Protein AF-A0A815Y198-F1 (afdb_monomer)

pLDDT: mean 75.72, std 19.86, range [36.44, 96.94]

Solvent-accessible surface area (backbone atoms only — not comparable to full-atom values): 7135 Å² total; per-residue (Å²): 138,86,84,83,81,83,82,82,79,82,78,84,79,81,82,79,80,74,85,66,88,60,44,57,47,78,44,95,84,83,40,75,48,70,40,62,87,67,26,32,84,64,34,58,54,42,68,68,40,66,51,84,89,62,80,64,67,43,26,35,27,33,18,90,44,30,51,20,58,55,98,91,42,66,78,32,48,59,42,76,42,69,67,69,74,88,72,91,78,96,80,85,74,86,82,76,86,70,91,78,75,78,85,82,130

Secondary structure (DSSP, 8-state):
--------------------S--EEEETTTEEEE-TTT--SBS-SEEEEEPSSS--SEEEEE-SSS-EEETTEEEESEEEEE---SSS-----------------

Mean predicted aligned error: 14.1 Å

Nearest PDB structures (foldseek):
  1q25-assembly1_A  TM=5.882E-01  e=3.770E-01  Bos taurus

Organism: NCBI:txid1234261

Radius of gyration: 21.13 Å; Cα contacts (8 Å, |Δi|>4): 125; chains: 1; bounding box: 31×24×82 Å

Foldseek 3Di:
DDDDDDDDDDDDDDDDPDPPLAQWDADPPPGIDHCPVQFDEQAFSAWQPADPPDGDQKGKTAGSRFAYDDDPDDRDRMDIDGPPPDDDDDDDDDDDDDPPDPDDD

Structure (mmCIF, N/CA/C/O backbone):
data_AF-A0A815Y198-F1
#
_entry.id   AF-A0A815Y198-F1
#
loop_
_atom_site.group_PDB
_atom_site.id
_atom_site.type_symbol
_atom_site.label_atom_id
_atom_site.label_alt_id
_atom_site.label_comp_id
_atom_site.label_asym_id
_atom_site.label_entity_id
_atom_site.label_seq_id
_atom_site.pdbx_PDB_ins_code
_atom_site.Cartn_x
_atom_site.Cartn_y
_atom_site.Cartn_z
_atom_site.occupancy
_atom_site.B_iso_or_equiv
_atom_site.auth_seq_id
_atom_site.auth_comp_id
_atom_site.auth_asym_id
_atom_site.auth_atom_id
_atom_site.pdbx_PDB_model_num
ATOM 1 N N . MET A 1 1 ? 19.669 -9.676 61.406 1.00 40.31 1 MET A N 1
ATOM 2 C CA . MET A 1 1 ? 19.014 -8.890 60.336 1.00 40.31 1 MET A CA 1
ATOM 3 C C . MET A 1 1 ? 19.176 -9.652 59.029 1.00 40.31 1 MET A C 1
ATOM 5 O O . MET A 1 1 ? 20.307 -9.897 58.637 1.00 40.31 1 MET A O 1
ATOM 9 N N . ARG A 1 2 ? 18.082 -10.125 58.417 1.00 50.72 2 ARG A N 1
ATOM 10 C CA . ARG A 1 2 ? 18.099 -10.812 57.112 1.00 50.72 2 ARG A CA 1
ATOM 11 C C . ARG A 1 2 ? 17.710 -9.795 56.036 1.00 50.72 2 ARG A C 1
ATOM 13 O O . ARG A 1 2 ? 16.616 -9.251 56.107 1.00 50.72 2 ARG A O 1
ATOM 20 N N . PHE A 1 3 ? 18.610 -9.532 55.092 1.00 49.91 3 PHE A N 1
ATOM 21 C CA . PHE A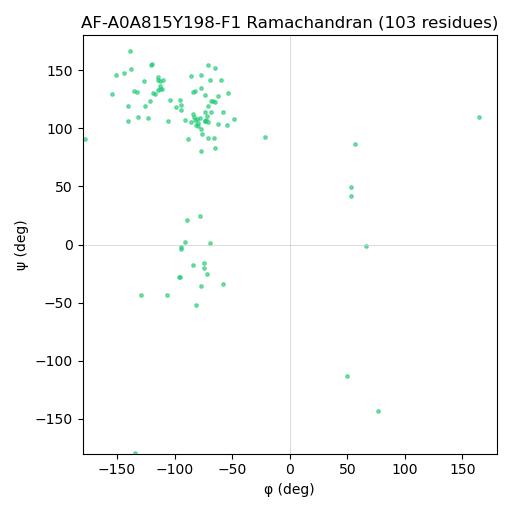 1 3 ? 18.361 -8.706 53.909 1.00 49.91 3 PHE A CA 1
ATOM 22 C C . PHE A 1 3 ? 17.873 -9.613 52.776 1.00 49.91 3 PHE A C 1
ATOM 24 O O . PHE A 1 3 ? 18.645 -10.400 52.232 1.00 49.91 3 PHE A O 1
ATOM 31 N N . THR A 1 4 ? 16.585 -9.547 52.450 1.00 52.94 4 THR A N 1
ATOM 32 C CA . THR A 1 4 ? 16.001 -10.227 51.288 1.00 52.94 4 THR A CA 1
ATOM 33 C C . THR A 1 4 ? 16.204 -9.355 50.050 1.00 52.94 4 THR A C 1
ATOM 35 O O . THR A 1 4 ? 15.642 -8.268 49.943 1.00 52.94 4 THR A O 1
ATOM 38 N N . LEU A 1 5 ? 17.043 -9.829 49.130 1.00 57.12 5 LEU A N 1
ATOM 39 C CA . LEU A 1 5 ? 17.309 -9.215 47.830 1.00 57.12 5 LEU A CA 1
ATOM 40 C C . LEU A 1 5 ? 16.103 -9.451 46.904 1.00 57.12 5 LEU A C 1
ATOM 42 O O . LEU A 1 5 ? 15.814 -10.592 46.548 1.00 57.12 5 LEU A O 1
ATOM 46 N N . PHE A 1 6 ? 15.393 -8.388 46.520 1.00 57.91 6 PHE A N 1
ATOM 47 C CA . PHE A 1 6 ? 14.359 -8.452 45.484 1.00 57.91 6 PHE A CA 1
ATOM 48 C C . PHE A 1 6 ? 15.029 -8.390 44.106 1.00 57.91 6 PHE A C 1
ATOM 50 O O . PHE A 1 6 ? 15.461 -7.330 43.659 1.00 57.91 6 PHE A O 1
ATOM 57 N N . LEU A 1 7 ? 15.139 -9.541 43.442 1.00 56.53 7 LEU A N 1
ATOM 58 C CA . LEU A 1 7 ? 15.521 -9.624 42.033 1.00 56.53 7 LEU A CA 1
ATOM 59 C C . LEU A 1 7 ? 14.339 -9.151 41.179 1.00 56.53 7 LEU A C 1
ATOM 61 O O . LEU A 1 7 ? 13.333 -9.847 41.058 1.00 56.53 7 LEU A O 1
ATOM 65 N N . ILE A 1 8 ? 14.453 -7.953 40.608 1.00 68.25 8 ILE A N 1
ATOM 66 C CA . ILE A 1 8 ? 13.470 -7.406 39.671 1.00 68.25 8 ILE A CA 1
ATOM 67 C C . ILE A 1 8 ? 13.742 -8.041 38.303 1.00 68.25 8 ILE A C 1
ATOM 69 O O . ILE A 1 8 ? 14.718 -7.701 37.635 1.00 68.25 8 ILE A O 1
ATOM 73 N N . ALA A 1 9 ? 12.906 -8.994 37.897 1.00 67.06 9 ALA A N 1
ATOM 74 C CA . ALA A 1 9 ? 12.944 -9.558 36.554 1.00 67.06 9 ALA A CA 1
ATOM 75 C C . ALA A 1 9 ? 12.269 -8.578 35.581 1.00 67.06 9 ALA A C 1
ATOM 77 O O . ALA A 1 9 ? 11.053 -8.400 35.614 1.00 67.06 9 ALA A O 1
ATOM 78 N N . PHE A 1 10 ? 13.057 -7.926 34.726 1.00 69.38 10 PHE A N 1
ATOM 79 C CA . PHE A 1 10 ? 12.541 -7.129 33.613 1.00 69.38 10 PHE A CA 1
ATOM 80 C C . PHE A 1 10 ? 11.955 -8.077 32.557 1.00 69.38 10 PHE A C 1
ATOM 82 O O 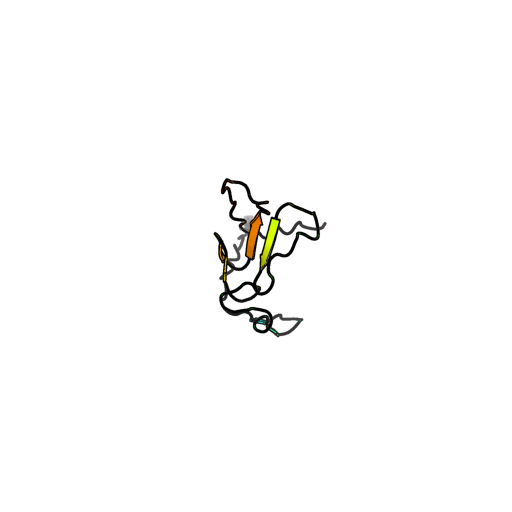. PHE A 1 10 ? 12.689 -8.759 31.844 1.00 69.38 10 PHE A O 1
ATOM 89 N N . THR A 1 11 ? 10.628 -8.153 32.467 1.00 64.88 11 THR A N 1
ATOM 90 C CA . THR A 1 11 ? 9.947 -8.901 31.405 1.00 64.88 11 THR A CA 1
ATOM 91 C C . THR A 1 11 ? 9.849 -8.028 30.155 1.00 64.88 11 THR A C 1
ATOM 93 O O . THR A 1 11 ? 9.092 -7.060 30.139 1.00 64.88 11 THR A O 1
ATOM 96 N N . LEU A 1 12 ? 10.601 -8.365 29.104 1.00 64.94 12 LEU A N 1
ATOM 97 C CA . LEU A 1 12 ? 10.406 -7.795 27.768 1.00 64.94 12 LEU A CA 1
ATOM 98 C C . LEU A 1 12 ? 9.113 -8.371 27.178 1.00 64.94 12 LEU A C 1
ATOM 100 O O . LEU A 1 12 ? 9.043 -9.559 26.864 1.00 64.94 12 LEU A O 1
ATOM 104 N N . THR A 1 13 ? 8.079 -7.546 27.040 1.00 64.06 13 THR A N 1
ATOM 105 C CA . THR A 1 13 ? 6.856 -7.923 26.325 1.00 64.06 13 THR A CA 1
ATOM 106 C C . THR A 1 13 ? 7.095 -7.768 24.827 1.00 64.06 13 THR A C 1
ATOM 108 O O . THR A 1 13 ? 7.185 -6.649 24.325 1.00 64.06 13 THR A O 1
ATOM 111 N N . VAL A 1 14 ? 7.215 -8.883 24.105 1.00 67.62 14 VAL A N 1
ATOM 112 C CA . VAL A 1 14 ? 7.185 -8.882 22.636 1.00 67.62 14 VAL A CA 1
ATOM 113 C C . VAL A 1 14 ? 5.768 -8.509 22.209 1.00 67.62 14 VAL A C 1
ATOM 115 O O . VAL A 1 14 ? 4.824 -9.245 22.486 1.00 67.62 14 VAL A O 1
ATOM 118 N N . GLN A 1 15 ? 5.606 -7.347 21.577 1.00 64.75 15 GLN A N 1
ATOM 119 C CA . GLN A 1 15 ? 4.318 -6.938 21.029 1.00 64.75 15 GLN A CA 1
ATOM 120 C C . GLN A 1 15 ? 4.107 -7.645 19.691 1.00 64.75 15 GLN A C 1
ATOM 122 O O . GLN A 1 15 ? 4.693 -7.283 18.672 1.00 64.75 15 GLN A O 1
ATOM 127 N N . GLU A 1 16 ? 3.292 -8.693 19.714 1.00 59.94 16 GLU A N 1
ATOM 128 C CA . GLU A 1 16 ? 2.849 -9.380 18.511 1.00 59.94 16 GLU A CA 1
ATOM 129 C C . GLU A 1 16 ? 1.822 -8.491 17.798 1.00 59.94 16 GLU A C 1
ATOM 131 O O . GLU A 1 16 ? 0.704 -8.287 18.270 1.00 59.94 16 GLU A O 1
ATOM 136 N N . CYS A 1 17 ? 2.230 -7.882 16.683 1.00 58.38 17 CYS A N 1
ATOM 137 C CA . CYS A 1 17 ? 1.315 -7.137 15.829 1.00 58.38 17 CYS A CA 1
ATOM 138 C C . CYS A 1 17 ? 0.491 -8.131 15.015 1.00 58.38 17 CYS A C 1
ATOM 140 O O . CYS A 1 17 ? 0.917 -8.591 13.954 1.00 58.38 17 CYS A O 1
ATOM 142 N N . GLU A 1 18 ? -0.701 -8.452 15.506 1.00 61.47 18 GLU A N 1
ATOM 143 C CA . GLU A 1 18 ? -1.685 -9.162 14.706 1.00 61.47 18 GLU A CA 1
ATOM 144 C C . GLU A 1 18 ? -2.092 -8.254 13.537 1.00 61.47 18 GLU A C 1
ATOM 146 O O . GLU A 1 18 ? -2.507 -7.106 13.731 1.00 61.47 18 GLU A O 1
ATOM 151 N N . SER A 1 19 ? -1.922 -8.739 12.304 1.00 59.66 19 SER A N 1
ATOM 152 C CA . SER A 1 19 ? -2.385 -8.025 11.115 1.00 59.66 19 SER A CA 1
ATOM 153 C C . SER A 1 19 ? -3.909 -7.986 11.159 1.00 59.66 19 SER A C 1
ATOM 155 O O . SER A 1 19 ? -4.603 -8.911 10.733 1.00 59.66 19 SER A O 1
ATOM 157 N N . THR A 1 20 ? -4.443 -6.919 11.744 1.00 63.50 20 THR A N 1
ATOM 158 C CA . THR A 1 20 ? -5.876 -6.681 11.749 1.00 63.50 20 THR A CA 1
ATOM 159 C C . THR A 1 20 ? -6.299 -6.408 10.311 1.00 63.50 20 THR A C 1
ATOM 161 O O . THR A 1 20 ? -5.786 -5.519 9.638 1.00 63.50 20 THR A O 1
ATOM 164 N N . LYS A 1 21 ? -7.256 -7.197 9.814 1.00 68.06 21 LYS A N 1
ATOM 165 C CA . LYS A 1 21 ? -7.867 -6.996 8.487 1.00 68.06 21 LYS A CA 1
ATOM 166 C C . LYS A 1 21 ? -8.745 -5.741 8.423 1.00 68.06 21 LYS A C 1
ATOM 168 O O . LYS A 1 21 ? -9.401 -5.506 7.409 1.00 68.06 21 LYS A O 1
ATOM 173 N N . ASP A 1 22 ? -8.826 -4.991 9.519 1.00 82.06 22 ASP A N 1
ATOM 174 C CA . ASP A 1 22 ? -9.624 -3.783 9.614 1.00 82.06 22 ASP A CA 1
ATOM 175 C C . ASP A 1 22 ? -8.736 -2.579 9.306 1.00 82.06 22 ASP A C 1
ATOM 177 O O . ASP A 1 22 ? -7.801 -2.260 10.034 1.00 82.06 22 ASP A O 1
ATOM 181 N N . CYS A 1 23 ? -9.049 -1.876 8.223 1.00 89.56 23 CYS A N 1
ATOM 182 C CA . CYS A 1 23 ? -8.333 -0.674 7.790 1.00 89.56 23 CYS A CA 1
ATOM 183 C C . CYS A 1 23 ? -8.717 0.563 8.604 1.00 89.56 23 CYS A C 1
ATOM 185 O O . CYS A 1 23 ? -8.677 1.695 8.112 1.00 89.56 23 CYS A O 1
ATOM 187 N N . LYS A 1 24 ? -9.181 0.334 9.827 1.00 91.81 24 LYS A N 1
ATOM 188 C CA . LYS A 1 24 ? -9.736 1.332 10.716 1.00 91.81 24 LYS A CA 1
ATOM 189 C C . LYS A 1 24 ? -8.973 1.245 12.014 1.00 91.81 24 LYS A C 1
ATOM 191 O O . LYS A 1 24 ? -8.991 0.230 12.699 1.00 91.81 24 LYS A O 1
ATOM 196 N N . TYR A 1 25 ? -8.335 2.344 12.358 1.00 87.81 25 TYR A N 1
ATOM 197 C CA . TYR A 1 25 ? -7.574 2.475 13.580 1.00 87.81 25 TYR A CA 1
ATOM 198 C C . TYR A 1 25 ? -8.270 3.484 14.488 1.00 87.81 25 TYR A C 1
ATOM 200 O O . TYR A 1 25 ? -8.707 4.543 14.037 1.00 87.81 25 TYR A O 1
ATOM 208 N N . LYS A 1 26 ? -8.421 3.145 15.770 1.00 89.62 26 LYS A N 1
ATOM 209 C CA . LYS A 1 26 ? -8.960 4.062 16.774 1.00 89.62 26 LYS A CA 1
ATOM 210 C C . LYS A 1 26 ? -7.815 4.543 17.647 1.00 89.62 26 LYS A C 1
ATOM 212 O O . LYS A 1 26 ? -7.330 3.803 18.496 1.00 89.62 26 LYS A O 1
ATOM 217 N N . ASP A 1 27 ? -7.434 5.789 17.438 1.00 88.06 27 ASP A N 1
ATOM 218 C CA . ASP A 1 27 ? -6.475 6.493 18.260 1.00 88.06 27 ASP A CA 1
ATOM 219 C C . ASP A 1 27 ? -7.159 7.149 19.470 1.00 88.06 27 ASP A C 1
ATOM 221 O O . ASP A 1 27 ? -8.300 7.616 19.387 1.00 88.06 27 ASP A O 1
ATOM 225 N N . GLY A 1 28 ? -6.461 7.188 20.606 1.00 88.31 28 GLY A N 1
ATOM 226 C CA . GLY A 1 28 ? -6.970 7.811 21.830 1.00 88.31 28 GLY A CA 1
ATOM 227 C C . GLY A 1 28 ? -7.023 9.342 21.773 1.00 88.31 28 GLY A C 1
ATOM 228 O O . GLY A 1 28 ? -7.842 9.941 22.464 1.00 88.31 28 GLY A O 1
ATOM 229 N N . LEU A 1 29 ? -6.181 9.966 20.946 1.00 90.56 29 LEU A N 1
ATOM 230 C CA . LEU A 1 29 ? -6.037 11.417 20.816 1.00 90.56 29 LEU A CA 1
ATOM 231 C C . LEU A 1 29 ? -6.655 11.934 19.513 1.00 90.56 29 LEU A C 1
ATOM 233 O O . LEU A 1 29 ? -7.361 12.939 19.515 1.00 90.56 29 LEU A O 1
ATOM 237 N N . PHE A 1 30 ? -6.412 11.237 18.403 1.00 84.44 30 PHE A N 1
ATOM 238 C CA . PHE A 1 30 ? -6.809 11.653 17.054 1.00 84.44 30 PHE A CA 1
ATOM 239 C C . PHE A 1 30 ? -8.155 11.068 16.598 1.00 84.44 30 PHE A C 1
ATOM 241 O O . PHE A 1 30 ? -8.637 11.381 15.510 1.00 84.44 30 PHE A O 1
ATOM 248 N N . GLY A 1 31 ? -8.797 10.235 17.423 1.00 89.81 31 GLY A N 1
ATOM 249 C CA . GLY A 1 31 ? -10.083 9.620 17.102 1.00 89.81 31 GLY A CA 1
ATOM 250 C C . GLY A 1 31 ? -9.958 8.462 16.107 1.00 89.81 31 GLY A C 1
ATOM 251 O O . GLY A 1 31 ? -9.037 7.656 16.183 1.00 89.81 31 GLY A O 1
ATOM 252 N N . ARG A 1 32 ? -10.928 8.308 15.199 1.00 91.50 32 ARG A N 1
ATOM 253 C CA . ARG A 1 32 ? -10.964 7.175 14.256 1.00 91.50 32 ARG A CA 1
ATOM 254 C C . ARG A 1 32 ? -10.315 7.550 12.925 1.00 91.50 32 ARG A C 1
ATOM 256 O O . ARG A 1 32 ? -10.823 8.414 12.219 1.00 91.50 32 ARG A O 1
ATOM 263 N N . ILE A 1 33 ? -9.266 6.828 12.555 1.00 89.88 33 ILE A N 1
ATOM 264 C CA . ILE A 1 33 ? -8.640 6.860 11.234 1.00 89.88 33 ILE A CA 1
ATOM 265 C C . ILE A 1 33 ? -9.243 5.719 10.412 1.00 89.88 33 ILE A C 1
ATOM 267 O O . ILE A 1 33 ? -9.221 4.569 10.843 1.00 89.88 33 ILE A O 1
ATOM 271 N N . ASP A 1 34 ? -9.807 6.025 9.245 1.00 91.62 34 ASP A N 1
ATOM 272 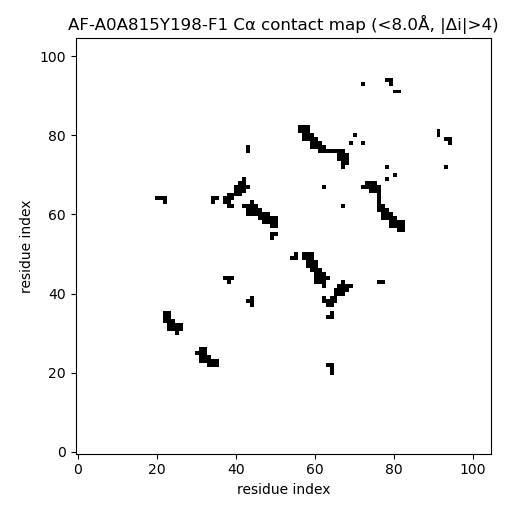C CA . ASP A 1 34 ? -10.401 5.039 8.337 1.00 91.62 34 ASP A CA 1
ATOM 273 C C . ASP A 1 34 ? -9.726 5.136 6.962 1.00 91.62 34 ASP A C 1
ATOM 275 O O . ASP A 1 34 ? -9.917 6.110 6.236 1.00 91.62 34 ASP A O 1
ATOM 279 N N . LEU A 1 35 ? -8.920 4.129 6.613 1.00 91.81 35 LEU A N 1
ATOM 280 C CA . LEU A 1 35 ? -8.179 4.058 5.347 1.00 91.81 35 LEU A CA 1
ATOM 281 C C . LEU A 1 35 ? -8.959 3.334 4.239 1.00 91.81 35 LEU A C 1
ATOM 283 O O . LEU A 1 35 ? -8.454 3.186 3.124 1.00 91.81 35 LEU A O 1
ATOM 287 N N . THR A 1 36 ? -10.194 2.896 4.513 1.00 93.25 36 THR A N 1
ATOM 288 C CA . THR A 1 36 ? -11.027 2.130 3.567 1.00 93.25 36 THR A CA 1
ATOM 289 C C . THR A 1 36 ? -11.266 2.893 2.261 1.00 93.25 36 THR A C 1
ATOM 291 O O . THR A 1 36 ? -11.337 2.282 1.201 1.00 93.25 36 THR A O 1
ATOM 294 N N . SER A 1 37 ? -11.378 4.223 2.317 1.00 94.06 37 SER A N 1
ATOM 295 C CA . SER A 1 37 ? -11.612 5.073 1.140 1.00 94.06 37 SER A CA 1
ATOM 296 C C . SER A 1 37 ? -10.380 5.255 0.250 1.00 94.06 37 SER A C 1
ATOM 298 O O . SER A 1 37 ? -10.526 5.626 -0.912 1.00 94.06 37 SER A O 1
ATOM 300 N N . VAL A 1 38 ? -9.179 5.011 0.784 1.00 95.19 38 VAL A N 1
ATOM 301 C CA . VAL A 1 38 ? -7.905 5.197 0.071 1.00 95.19 38 VAL A CA 1
ATOM 302 C C . VAL A 1 38 ? -7.409 3.878 -0.529 1.00 95.19 38 VAL A C 1
ATOM 304 O O . VAL A 1 38 ? -6.708 3.878 -1.537 1.00 95.19 38 VAL A O 1
ATOM 307 N N . GLY A 1 39 ? -7.770 2.740 0.066 1.00 94.44 39 GLY A N 1
ATOM 308 C CA . GLY A 1 39 ? -7.430 1.423 -0.466 1.00 94.44 39 GLY A CA 1
ATOM 309 C C . GLY A 1 39 ? -8.301 0.991 -1.643 1.00 94.44 39 GLY A C 1
ATOM 310 O O . GLY A 1 39 ? -9.507 1.223 -1.664 1.00 94.44 39 GLY A O 1
ATOM 311 N N . LEU A 1 40 ? -7.709 0.261 -2.590 1.00 95.31 40 LEU A N 1
ATOM 312 C CA . LEU A 1 40 ? -8.437 -0.392 -3.685 1.00 95.31 40 LEU A CA 1
ATOM 313 C C . LEU A 1 40 ? -8.440 -1.911 -3.513 1.00 95.31 40 LEU A C 1
ATOM 315 O O . LEU A 1 40 ? -7.445 -2.496 -3.110 1.00 95.31 40 LEU A O 1
ATOM 319 N N . LYS A 1 41 ? -9.539 -2.598 -3.821 1.00 93.00 41 LYS A N 1
ATOM 320 C CA . LYS A 1 41 ? -9.561 -4.067 -3.729 1.00 93.00 41 LYS A CA 1
ATOM 321 C C . LYS A 1 41 ? -8.831 -4.689 -4.922 1.00 93.00 41 LYS A C 1
ATOM 323 O O . LYS A 1 41 ? -9.081 -4.298 -6.057 1.00 93.00 41 LYS A O 1
ATOM 328 N N . ASN A 1 42 ? -7.985 -5.689 -4.664 1.00 90.00 42 ASN A N 1
ATOM 329 C CA . ASN A 1 42 ? -7.271 -6.515 -5.656 1.00 90.00 42 ASN A CA 1
ATOM 330 C C . ASN A 1 42 ? -6.217 -5.804 -6.532 1.00 90.00 42 ASN A C 1
ATOM 332 O O . ASN A 1 42 ? -5.569 -6.462 -7.342 1.00 90.00 42 ASN A O 1
ATOM 336 N N . THR A 1 43 ? -6.016 -4.495 -6.387 1.00 95.31 43 THR A N 1
ATOM 337 C CA . THR A 1 43 ? -5.046 -3.699 -7.159 1.00 95.31 43 THR A CA 1
ATOM 338 C C . THR A 1 43 ? -4.326 -2.727 -6.227 1.00 95.31 43 THR A C 1
ATOM 340 O O . THR A 1 43 ? -4.930 -2.309 -5.239 1.00 95.31 43 THR A O 1
ATOM 343 N N . PRO A 1 44 ? -3.068 -2.334 -6.495 1.00 96.25 44 PRO A N 1
ATOM 344 C CA . PRO A 1 44 ? -2.448 -1.246 -5.748 1.00 96.25 44 PRO A CA 1
ATOM 345 C C . PRO A 1 44 ? -3.250 0.054 -5.905 1.00 96.25 44 PRO A C 1
ATOM 347 O O . PRO A 1 44 ? -3.748 0.348 -6.993 1.00 96.25 44 PRO A O 1
ATOM 350 N N . ALA A 1 45 ? -3.361 0.822 -4.818 1.00 96.94 45 ALA A N 1
ATOM 351 C CA . ALA A 1 45 ? -3.973 2.154 -4.828 1.00 96.94 45 ALA A CA 1
ATOM 352 C C . ALA A 1 45 ? -3.018 3.198 -5.424 1.00 96.94 45 ALA A C 1
ATOM 354 O O . ALA A 1 45 ? -3.432 4.091 -6.158 1.00 96.94 45 ALA A O 1
ATOM 355 N N . PHE A 1 46 ? -1.723 3.029 -5.157 1.00 96.12 46 PHE A N 1
ATOM 356 C CA . PHE A 1 46 ? -0.646 3.841 -5.703 1.00 96.12 46 PHE A CA 1
ATOM 357 C C . PHE A 1 46 ? 0.301 2.924 -6.459 1.00 96.12 46 PHE A C 1
ATOM 359 O O . PHE A 1 46 ? 0.782 1.946 -5.894 1.00 96.12 46 PHE A O 1
ATOM 366 N N . ARG A 1 47 ? 0.549 3.198 -7.737 1.00 94.81 47 ARG A N 1
ATOM 367 C CA . ARG A 1 47 ? 1.241 2.263 -8.627 1.00 94.81 47 ARG A CA 1
ATOM 368 C C . ARG A 1 47 ? 2.430 2.928 -9.300 1.00 94.81 47 ARG A C 1
ATOM 370 O O . ARG A 1 47 ? 2.309 4.061 -9.754 1.00 94.81 47 ARG A O 1
ATOM 377 N N . ASN A 1 48 ? 3.529 2.188 -9.429 1.00 92.12 48 ASN A N 1
ATOM 378 C CA . ASN A 1 48 ? 4.736 2.614 -10.142 1.00 92.12 48 ASN A CA 1
ATOM 379 C C . ASN A 1 48 ? 5.290 3.975 -9.682 1.00 92.12 48 ASN A C 1
ATOM 381 O O . ASN A 1 48 ? 5.695 4.805 -10.495 1.00 92.12 48 ASN A O 1
ATOM 385 N N . LEU A 1 49 ? 5.299 4.209 -8.372 1.00 92.81 49 LEU A N 1
ATOM 386 C CA . LEU A 1 49 ? 5.899 5.394 -7.779 1.00 92.81 49 LEU A CA 1
ATOM 387 C C . LEU A 1 49 ? 7.430 5.275 -7.820 1.00 92.81 49 LEU A C 1
ATOM 389 O O . LEU A 1 49 ? 7.953 4.250 -7.380 1.00 92.81 49 LEU A O 1
ATOM 393 N N . PRO A 1 50 ? 8.167 6.274 -8.330 1.00 92.69 50 PRO A N 1
ATOM 394 C CA . PRO A 1 50 ? 9.617 6.314 -8.174 1.00 92.69 50 PRO A CA 1
ATOM 395 C C . PRO A 1 50 ? 9.990 6.633 -6.718 1.00 92.69 50 PRO A C 1
ATOM 397 O O . PRO A 1 50 ? 9.223 7.282 -6.002 1.00 92.69 50 PRO A O 1
ATOM 400 N N . SER A 1 51 ? 11.181 6.218 -6.283 1.00 88.94 51 SER A N 1
ATOM 401 C CA . SER A 1 51 ? 11.719 6.654 -4.988 1.00 88.94 51 SER A CA 1
ATOM 402 C C . SER A 1 51 ? 11.928 8.173 -4.975 1.00 88.94 51 SER A C 1
ATOM 404 O O . SER A 1 51 ? 12.568 8.729 -5.868 1.00 88.94 51 SER A O 1
ATOM 406 N N . THR A 1 52 ? 11.389 8.847 -3.957 1.00 86.00 52 THR A N 1
ATOM 407 C CA . THR A 1 52 ? 11.487 10.308 -3.799 1.00 86.00 52 THR A CA 1
ATOM 408 C C . THR A 1 52 ? 12.638 10.743 -2.894 1.00 86.00 52 THR A C 1
ATOM 410 O O . THR A 1 52 ? 13.149 11.845 -3.067 1.00 86.00 52 THR A O 1
ATOM 413 N N . GLY A 1 53 ? 13.056 9.905 -1.938 1.00 84.81 53 GLY A N 1
ATOM 414 C CA . GLY A 1 53 ? 14.125 10.238 -0.988 1.00 84.81 53 GLY A CA 1
ATOM 415 C C . GLY A 1 53 ? 15.520 10.024 -1.573 1.00 84.81 53 GLY A C 1
ATOM 416 O O . GLY A 1 53 ? 16.352 10.926 -1.568 1.00 84.81 53 GLY A O 1
ATOM 417 N N . GLN A 1 54 ? 15.759 8.834 -2.121 1.00 86.69 54 GLN A N 1
ATOM 418 C CA . GLN A 1 54 ? 16.993 8.497 -2.821 1.00 86.69 54 GLN A CA 1
ATOM 419 C C . GLN A 1 54 ? 16.623 7.839 -4.149 1.00 86.69 54 GLN A C 1
ATOM 421 O O . GLN A 1 54 ? 16.107 6.718 -4.123 1.00 86.69 54 GLN A O 1
ATOM 426 N N . PRO A 1 55 ? 16.845 8.511 -5.293 1.00 87.12 55 PRO A N 1
ATOM 427 C CA . PRO A 1 55 ? 16.536 7.940 -6.594 1.00 87.12 55 PRO A CA 1
ATOM 428 C C . PRO A 1 55 ? 17.209 6.578 -6.759 1.00 87.12 55 PRO A C 1
ATOM 430 O O . PRO A 1 55 ? 18.409 6.431 -6.519 1.00 87.12 55 PRO A O 1
ATOM 433 N N . ASP A 1 56 ? 16.430 5.588 -7.171 1.00 88.44 56 ASP A N 1
ATOM 434 C CA . ASP A 1 56 ? 16.900 4.235 -7.418 1.00 88.44 56 ASP A CA 1
ATOM 435 C C . ASP A 1 56 ? 16.339 3.700 -8.741 1.00 88.44 56 ASP A C 1
ATOM 437 O O . ASP A 1 56 ? 15.652 4.390 -9.496 1.00 88.44 56 ASP A O 1
ATOM 441 N N . ILE A 1 57 ? 16.701 2.459 -9.054 1.00 89.69 57 ILE A N 1
ATOM 442 C CA . ILE A 1 57 ? 16.273 1.771 -10.274 1.00 89.69 57 ILE A CA 1
ATOM 443 C C . ILE A 1 57 ? 14.957 1.011 -10.082 1.00 89.69 57 ILE A C 1
ATOM 445 O O . ILE A 1 57 ? 14.710 0.049 -10.811 1.00 89.69 57 ILE A O 1
ATOM 449 N N . TYR A 1 58 ? 14.153 1.359 -9.079 1.00 90.00 58 TYR A N 1
ATOM 450 C CA . TYR A 1 58 ? 12.936 0.641 -8.737 1.00 90.00 58 TYR A CA 1
ATOM 451 C C . TYR A 1 58 ? 11.699 1.537 -8.829 1.00 90.00 58 TYR A C 1
ATOM 453 O O . TYR A 1 58 ? 11.736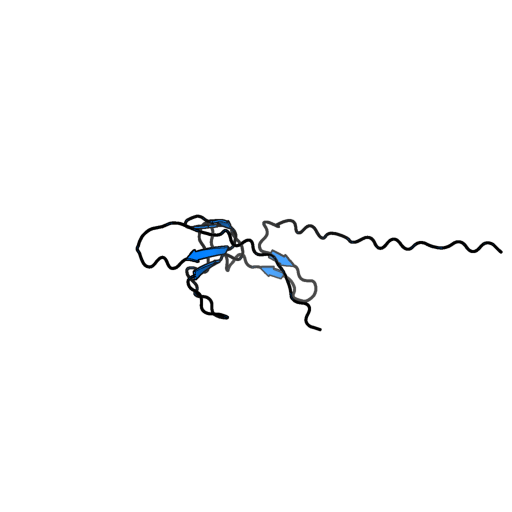 2.756 -8.687 1.00 90.00 58 TYR A O 1
ATOM 461 N N . PHE A 1 59 ? 10.572 0.880 -9.064 1.00 92.69 59 PHE A N 1
ATOM 462 C CA . PHE A 1 59 ? 9.237 1.426 -8.944 1.00 92.69 59 PHE A CA 1
ATOM 463 C C . PHE A 1 59 ? 8.504 0.719 -7.814 1.00 92.69 59 PHE A C 1
ATOM 465 O O . PHE A 1 59 ? 8.652 -0.489 -7.616 1.00 92.69 59 PHE A O 1
ATOM 472 N N . TYR A 1 60 ? 7.678 1.472 -7.105 1.00 93.69 60 TYR A N 1
ATOM 473 C CA . TYR A 1 60 ? 6.972 1.015 -5.925 1.00 93.69 60 TYR A CA 1
ATOM 474 C C . TYR A 1 60 ? 5.468 1.103 -6.149 1.00 93.69 60 TYR A C 1
ATOM 476 O O . TYR A 1 60 ? 4.934 2.132 -6.560 1.00 93.69 60 TYR A O 1
ATOM 484 N N . SER A 1 61 ? 4.775 0.017 -5.852 1.00 95.81 61 SER A N 1
ATOM 485 C CA . SER A 1 61 ? 3.320 -0.022 -5.776 1.00 95.81 61 SER A CA 1
ATOM 486 C C . SER A 1 61 ? 2.913 -0.269 -4.330 1.00 95.81 61 SER A C 1
ATOM 488 O O . SER A 1 61 ? 3.555 -1.056 -3.639 1.00 95.81 61 SER A O 1
ATOM 490 N N . TYR A 1 62 ? 1.857 0.383 -3.858 1.00 95.69 62 TYR A N 1
ATOM 491 C CA . TYR A 1 62 ? 1.409 0.327 -2.471 1.00 95.69 62 TYR A CA 1
ATOM 492 C C . TYR A 1 62 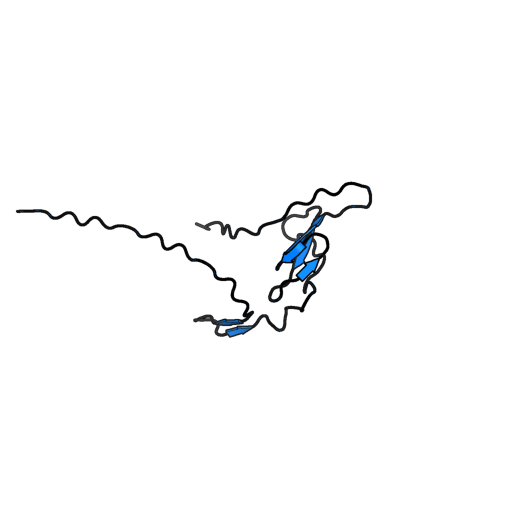? -0.117 0.370 -2.366 1.00 95.69 62 TYR A C 1
ATOM 494 O O . TYR A 1 62 ? -0.810 1.010 -3.165 1.00 95.69 62 TYR A O 1
ATOM 502 N N . ASN A 1 63 ? -0.642 -0.312 -1.353 1.00 95.69 63 ASN A N 1
ATOM 503 C CA . ASN A 1 63 ? -2.038 -0.271 -0.963 1.00 95.69 63 ASN A CA 1
ATOM 504 C C . ASN A 1 63 ? -2.155 -0.269 0.570 1.00 95.69 63 ASN A C 1
ATOM 506 O O . ASN A 1 63 ? -1.724 -1.229 1.210 1.00 95.69 63 ASN A O 1
ATOM 510 N N . PRO A 1 64 ? -2.746 0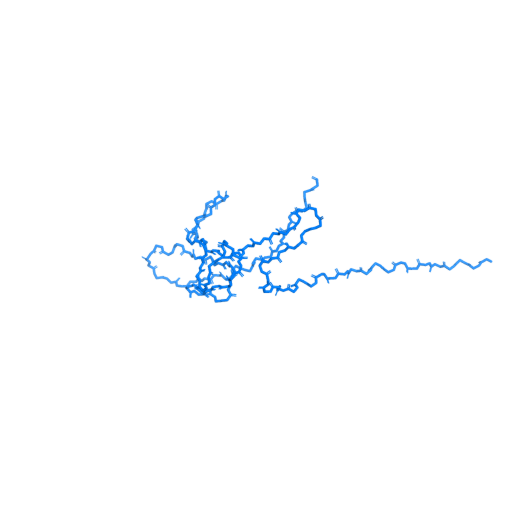.778 1.168 1.00 92.81 64 PRO A N 1
ATOM 511 C CA . PRO A 1 64 ? -2.774 0.936 2.620 1.00 92.81 64 PRO A CA 1
ATOM 512 C C . PRO A 1 64 ? -3.745 0.012 3.353 1.00 92.81 64 PRO A C 1
ATOM 514 O O . PRO A 1 64 ? -3.662 -0.092 4.572 1.00 92.81 64 PRO A O 1
ATOM 517 N N . CYS A 1 65 ? -4.691 -0.608 2.649 1.00 92.44 65 CYS A N 1
ATOM 518 C CA . CYS A 1 65 ? -5.816 -1.281 3.295 1.00 92.44 65 CYS A CA 1
ATOM 519 C C . CYS A 1 65 ? -6.028 -2.711 2.799 1.00 92.44 65 CYS A C 1
ATOM 521 O O . CYS A 1 65 ? -6.247 -3.620 3.596 1.00 92.44 65 CYS A O 1
ATOM 523 N N . TYR A 1 66 ? -5.950 -2.933 1.489 1.00 92.88 66 TYR A N 1
ATOM 524 C CA . TYR A 1 66 ? -6.212 -4.251 0.924 1.00 92.88 66 TYR A CA 1
ATOM 525 C C . TYR A 1 66 ? -4.937 -4.848 0.339 1.00 92.88 66 TYR A C 1
ATOM 527 O O . TYR A 1 66 ? -4.214 -4.144 -0.370 1.00 92.88 66 TYR A O 1
ATOM 535 N N . PRO A 1 67 ? -4.666 -6.141 0.579 1.00 93.44 67 PRO A N 1
ATOM 536 C CA . PRO A 1 67 ? -3.571 -6.804 -0.101 1.00 93.44 67 PRO A CA 1
ATOM 537 C C . PRO A 1 67 ? -3.854 -6.882 -1.603 1.00 93.44 67 PRO A C 1
ATOM 539 O O . PRO A 1 67 ? -5.007 -6.921 -2.053 1.00 93.44 67 PRO A O 1
ATOM 542 N N . PHE A 1 68 ? -2.786 -6.911 -2.392 1.00 94.69 68 PHE A N 1
ATOM 543 C CA . PHE A 1 68 ? -2.869 -7.055 -3.839 1.00 94.69 68 PHE A CA 1
ATOM 544 C C . PHE A 1 68 ? -1.796 -8.001 -4.376 1.00 94.69 68 PHE A C 1
ATOM 546 O O . PHE A 1 68 ? -0.824 -8.344 -3.699 1.00 94.69 68 PHE A O 1
ATOM 553 N N . ASN A 1 69 ? -1.991 -8.398 -5.632 1.00 94.50 69 ASN A N 1
ATOM 554 C CA . ASN A 1 69 ? -1.041 -9.181 -6.406 1.00 94.50 69 ASN A CA 1
ATOM 555 C C . ASN A 1 69 ? -0.536 -8.328 -7.573 1.00 94.50 69 ASN A C 1
ATOM 557 O O . ASN A 1 69 ? -1.331 -7.708 -8.278 1.00 94.50 69 ASN A O 1
ATOM 561 N N . GLU A 1 70 ? 0.773 -8.305 -7.798 1.00 92.25 70 GLU A N 1
ATOM 562 C CA . GLU A 1 70 ? 1.382 -7.611 -8.933 1.00 92.25 70 GLU A CA 1
ATOM 563 C C . GLU A 1 70 ? 2.722 -8.255 -9.290 1.00 92.25 70 GLU A C 1
ATOM 565 O O . GLU A 1 70 ? 3.575 -8.423 -8.425 1.00 92.25 70 GLU A O 1
ATOM 570 N N . ALA A 1 71 ? 2.928 -8.584 -10.569 1.00 88.56 71 ALA A N 1
ATOM 571 C CA . ALA A 1 71 ? 4.139 -9.255 -11.043 1.00 88.56 71 ALA A CA 1
ATOM 572 C C . ALA A 1 71 ? 4.479 -10.504 -10.196 1.00 88.56 71 ALA A C 1
ATOM 574 O O . ALA A 1 71 ? 3.741 -11.485 -10.243 1.00 88.56 71 ALA A O 1
ATOM 575 N N . SER A 1 72 ? 5.585 -10.484 -9.442 1.00 90.19 72 SER A N 1
ATOM 576 C CA . SER A 1 72 ? 5.995 -11.562 -8.524 1.00 90.19 72 SER A CA 1
ATOM 577 C C . SER A 1 72 ? 5.544 -11.363 -7.073 1.00 90.19 72 SER A C 1
ATOM 579 O O . SER A 1 72 ? 5.816 -12.213 -6.228 1.00 90.19 72 SER A O 1
ATOM 581 N N . CYS A 1 73 ? 4.914 -10.236 -6.758 1.00 92.25 73 CYS A N 1
ATOM 582 C CA . CYS A 1 73 ? 4.369 -9.949 -5.443 1.00 92.25 73 CYS A CA 1
ATOM 583 C C . CYS A 1 73 ? 2.975 -10.567 -5.311 1.00 92.25 73 CYS A C 1
ATOM 585 O O . CYS A 1 73 ? 2.121 -10.388 -6.184 1.00 92.25 73 CYS A O 1
ATOM 587 N N . SER A 1 74 ? 2.736 -11.288 -4.218 1.00 94.94 74 SER A N 1
ATOM 588 C CA . SER A 1 74 ? 1.445 -11.918 -3.939 1.00 94.94 74 SER A CA 1
ATOM 589 C C . SER A 1 74 ? 1.042 -11.692 -2.493 1.00 94.94 74 SER A C 1
ATOM 591 O O . SER A 1 74 ? 1.858 -11.915 -1.601 1.00 94.94 74 SER A O 1
ATOM 593 N N . ASP A 1 75 ? -0.203 -11.267 -2.298 1.00 93.69 75 ASP A N 1
ATOM 594 C CA . ASP A 1 75 ? -0.815 -10.980 -1.000 1.00 93.69 75 ASP A CA 1
ATOM 595 C C . ASP A 1 75 ? 0.015 -9.993 -0.154 1.00 93.69 75 ASP A C 1
ATOM 597 O O . ASP A 1 75 ? 0.349 -10.243 1.002 1.00 93.69 75 ASP A O 1
ATOM 601 N N . VAL A 1 76 ? 0.417 -8.868 -0.765 1.00 93.31 76 VAL A N 1
ATOM 602 C CA . VAL A 1 76 ? 1.254 -7.839 -0.121 1.00 93.31 76 VAL A CA 1
ATOM 603 C C . VAL A 1 76 ? 0.562 -6.477 -0.065 1.00 93.31 76 VAL A C 1
ATOM 605 O O . VAL A 1 76 ? -0.275 -6.157 -0.908 1.00 93.31 76 VAL A O 1
ATOM 608 N N . ALA A 1 77 ? 0.969 -5.642 0.895 1.00 93.75 77 ALA A N 1
ATOM 609 C CA . ALA A 1 77 ? 0.593 -4.225 0.965 1.00 93.75 77 ALA A CA 1
ATOM 610 C C . ALA A 1 77 ? 1.492 -3.324 0.101 1.00 93.75 77 ALA A C 1
ATOM 612 O O . ALA A 1 77 ? 1.119 -2.200 -0.217 1.00 93.75 77 ALA A O 1
ATOM 613 N N . GLY A 1 78 ? 2.675 -3.798 -0.298 1.00 94.81 78 GLY A N 1
ATOM 614 C CA . GLY A 1 78 ? 3.597 -3.054 -1.149 1.00 94.81 78 GLY A CA 1
ATOM 615 C C . GLY A 1 78 ? 4.462 -3.974 -2.003 1.00 94.81 78 GLY A C 1
ATOM 616 O O . GLY A 1 78 ? 4.829 -5.065 -1.573 1.00 94.81 78 GLY A O 1
ATOM 617 N N . CYS A 1 79 ? 4.785 -3.530 -3.213 1.00 95.06 79 CYS A N 1
ATOM 618 C CA . CYS A 1 79 ? 5.585 -4.264 -4.183 1.00 95.06 79 CYS A CA 1
ATOM 619 C C . CYS A 1 79 ? 6.665 -3.354 -4.770 1.00 95.06 79 CYS A C 1
ATOM 621 O O . CYS A 1 79 ? 6.369 -2.244 -5.204 1.00 95.06 79 CYS A O 1
ATOM 623 N N . GLN A 1 80 ? 7.907 -3.834 -4.788 1.00 93.56 80 GLN A N 1
ATOM 624 C CA . GLN A 1 80 ? 9.027 -3.178 -5.454 1.00 93.56 80 GLN A CA 1
ATOM 625 C C . GLN A 1 80 ? 9.318 -3.922 -6.758 1.00 93.56 80 GLN A C 1
ATOM 627 O O . GLN A 1 80 ? 9.595 -5.122 -6.751 1.00 93.56 80 GLN A O 1
ATOM 632 N N . ASN A 1 81 ? 9.297 -3.199 -7.870 1.00 88.44 81 ASN A N 1
ATOM 633 C CA . ASN A 1 81 ? 9.593 -3.716 -9.196 1.00 88.44 81 ASN A CA 1
ATOM 634 C C . ASN A 1 81 ? 10.828 -3.011 -9.741 1.00 88.44 81 ASN A C 1
ATOM 636 O O . ASN A 1 81 ? 10.910 -1.788 -9.736 1.00 88.44 81 ASN A O 1
ATOM 640 N N . ARG A 1 82 ? 11.808 -3.770 -10.226 1.00 83.00 82 ARG A N 1
ATOM 641 C CA . ARG A 1 82 ? 12.971 -3.176 -10.889 1.00 83.00 82 ARG A CA 1
ATOM 642 C C . ARG A 1 82 ? 12.537 -2.572 -12.217 1.00 83.00 82 ARG A C 1
ATOM 644 O O . ARG A 1 82 ? 11.756 -3.190 -12.940 1.00 83.00 82 ARG A O 1
ATOM 651 N N . ILE A 1 83 ? 13.099 -1.417 -12.564 1.00 67.31 83 ILE A N 1
ATOM 652 C CA . ILE A 1 83 ? 13.126 -0.917 -13.935 1.00 67.31 83 ILE A CA 1
ATOM 653 C C . ILE A 1 83 ? 13.975 -1.909 -14.732 1.00 67.31 83 ILE A C 1
ATOM 655 O O . ILE A 1 83 ? 15.180 -1.738 -14.907 1.00 67.31 83 ILE A O 1
ATOM 659 N N . GLU A 1 84 ? 13.372 -3.006 -15.184 1.00 56.91 84 GLU A N 1
ATOM 660 C CA . GLU A 1 84 ? 13.918 -3.719 -16.325 1.00 56.91 84 GLU A CA 1
ATOM 661 C C . GLU A 1 84 ? 13.650 -2.823 -17.534 1.00 56.91 84 GLU A C 1
ATOM 663 O O . GLU A 1 84 ? 12.600 -2.897 -18.169 1.00 56.91 84 GLU A O 1
ATOM 668 N N . MET A 1 85 ? 14.614 -1.951 -17.855 1.00 47.09 85 MET A N 1
ATOM 669 C CA . MET A 1 85 ? 14.824 -1.600 -19.254 1.00 47.09 85 MET A CA 1
ATOM 670 C C . MET A 1 85 ? 15.026 -2.932 -19.969 1.00 47.09 85 MET A C 1
ATOM 672 O O . MET A 1 85 ? 16.036 -3.603 -19.774 1.00 47.09 85 MET A O 1
ATOM 676 N N . THR A 1 86 ? 13.977 -3.357 -20.659 1.00 43.00 86 THR A N 1
ATOM 677 C CA . THR A 1 86 ? 13.856 -4.524 -21.528 1.00 43.00 86 THR A CA 1
ATOM 678 C C . THR A 1 86 ? 15.202 -5.031 -22.049 1.00 43.00 86 THR A C 1
ATOM 680 O O . THR A 1 86 ? 15.664 -4.565 -23.080 1.00 43.00 86 THR A O 1
ATOM 683 N N . LEU A 1 87 ? 15.815 -5.995 -21.344 1.00 44.28 87 LEU A N 1
ATOM 684 C CA . LEU A 1 87 ? 16.689 -7.054 -21.876 1.00 44.28 87 LEU A CA 1
ATOM 685 C C . LEU A 1 87 ? 17.158 -7.994 -20.743 1.00 44.28 87 LEU A C 1
ATOM 687 O O . LEU A 1 87 ? 18.206 -7.822 -20.135 1.00 44.28 87 LEU A O 1
ATOM 691 N N . SER A 1 88 ? 16.367 -9.048 -20.520 1.00 45.88 88 SER A N 1
ATOM 692 C CA . SER A 1 88 ? 16.824 -10.387 -20.113 1.00 45.88 88 SER A CA 1
ATOM 693 C C . SER A 1 88 ? 17.674 -10.516 -18.832 1.00 45.88 88 SER A C 1
ATOM 695 O O . SER A 1 88 ? 18.894 -10.631 -18.897 1.00 45.88 88 SER A O 1
ATOM 697 N N . ARG A 1 89 ? 17.030 -10.643 -17.662 1.00 46.31 89 ARG A N 1
ATOM 698 C CA . ARG A 1 89 ? 17.185 -11.782 -16.717 1.00 46.31 89 ARG A CA 1
ATOM 699 C C . ARG A 1 89 ? 16.615 -11.422 -15.344 1.00 46.31 89 ARG A C 1
ATOM 701 O O . ARG A 1 89 ? 17.231 -10.708 -14.558 1.00 46.31 89 ARG A O 1
ATOM 708 N N . LYS A 1 90 ? 15.488 -12.070 -15.042 1.00 51.56 90 LYS A N 1
ATOM 709 C CA . LYS A 1 90 ? 14.791 -12.089 -13.756 1.00 51.56 90 LYS A CA 1
ATOM 710 C C . LYS A 1 90 ? 15.750 -12.369 -12.592 1.00 51.56 90 LYS A C 1
ATOM 712 O O . LYS A 1 90 ? 16.164 -13.510 -12.383 1.00 51.56 90 LYS A O 1
ATOM 717 N N . ARG A 1 91 ? 16.037 -11.358 -11.778 1.00 51.06 91 ARG A N 1
ATOM 718 C CA . ARG A 1 91 ? 16.486 -11.547 -10.393 1.00 51.06 91 ARG A CA 1
ATOM 719 C C . ARG A 1 91 ? 15.819 -10.470 -9.541 1.00 51.06 91 ARG A C 1
ATOM 721 O O . ARG A 1 91 ? 16.174 -9.301 -9.632 1.00 51.06 91 ARG A O 1
ATOM 728 N N . PHE A 1 92 ? 14.827 -10.890 -8.762 1.00 53.81 92 PHE A N 1
ATOM 729 C CA . PHE A 1 92 ? 13.981 -10.039 -7.924 1.00 53.81 92 PHE A CA 1
ATOM 730 C C . PHE A 1 92 ? 14.237 -10.360 -6.451 1.00 53.81 92 PHE A C 1
ATOM 732 O O . PHE A 1 92 ? 14.431 -11.527 -6.100 1.00 53.81 92 PHE A O 1
ATOM 739 N N . GLN A 1 93 ? 14.244 -9.338 -5.597 1.00 54.31 93 GLN A N 1
ATOM 740 C CA . GLN A 1 93 ? 14.345 -9.486 -4.148 1.00 54.31 93 GLN A CA 1
ATOM 741 C C . GLN A 1 93 ? 13.016 -9.098 -3.499 1.00 54.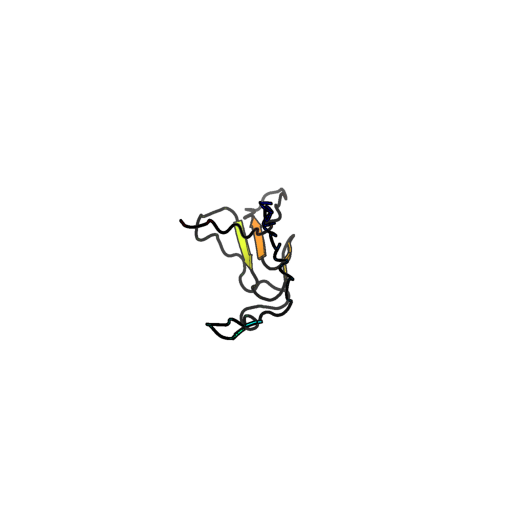31 93 GLN A C 1
ATOM 743 O O . GLN A 1 93 ? 12.411 -8.085 -3.833 1.00 54.31 93 GLN A O 1
ATOM 748 N N . LYS A 1 94 ? 12.556 -9.941 -2.572 1.00 45.50 94 LYS A N 1
ATOM 749 C CA . LYS A 1 94 ? 11.392 -9.691 -1.724 1.00 45.50 94 LYS A CA 1
ATOM 750 C C . LYS A 1 94 ? 11.788 -8.633 -0.693 1.00 45.50 94 LYS A C 1
ATOM 752 O O . LYS A 1 94 ? 12.551 -8.940 0.219 1.00 45.50 94 LYS A O 1
ATOM 757 N N . VAL A 1 95 ? 11.299 -7.404 -0.836 1.00 53.41 95 VAL A N 1
ATOM 758 C CA . VAL A 1 95 ? 11.480 -6.374 0.196 1.00 53.41 95 VAL A CA 1
ATOM 759 C C . VAL A 1 95 ? 10.490 -6.663 1.317 1.00 53.41 95 VAL A C 1
ATOM 761 O O . VAL A 1 95 ? 9.296 -6.396 1.209 1.00 53.41 95 VAL A O 1
ATOM 764 N N . PHE A 1 96 ? 10.987 -7.291 2.378 1.00 52.03 96 PHE A N 1
ATOM 765 C CA . PHE A 1 96 ? 10.273 -7.417 3.639 1.00 52.03 96 PHE A CA 1
ATOM 766 C C . PHE A 1 96 ? 10.485 -6.111 4.404 1.00 52.03 96 PHE A C 1
ATOM 768 O O . PHE A 1 96 ? 11.595 -5.842 4.860 1.00 52.03 96 PHE A O 1
ATOM 775 N N . TRP A 1 97 ? 9.450 -5.279 4.500 1.00 44.62 97 TRP A N 1
ATOM 776 C CA . TRP A 1 97 ? 9.491 -4.079 5.329 1.00 44.62 97 TRP A CA 1
ATOM 777 C C . TRP A 1 97 ? 9.680 -4.496 6.794 1.00 44.62 97 TRP A C 1
ATOM 779 O O . TRP A 1 97 ? 8.744 -4.975 7.431 1.00 44.62 97 TRP A O 1
ATOM 789 N N . ARG A 1 98 ? 10.900 -4.341 7.325 1.00 36.44 98 ARG A N 1
ATOM 790 C CA . ARG A 1 98 ? 11.116 -4.252 8.772 1.00 36.44 98 ARG A CA 1
ATOM 791 C C . ARG A 1 98 ? 10.836 -2.814 9.205 1.00 36.44 98 ARG A C 1
ATOM 793 O O . ARG A 1 98 ? 11.384 -1.903 8.586 1.00 36.44 98 ARG A O 1
ATOM 800 N N . PRO A 1 99 ? 10.061 -2.587 10.271 1.00 38.53 99 PRO A N 1
ATOM 801 C CA . PRO A 1 99 ? 10.023 -1.294 10.929 1.00 38.53 99 PRO A CA 1
ATOM 802 C C . PRO A 1 99 ? 11.282 -1.155 11.798 1.00 38.53 99 PRO A C 1
ATOM 804 O O . PRO A 1 99 ? 11.246 -1.399 12.998 1.00 38.53 99 PRO A O 1
ATOM 807 N N . GLU A 1 100 ? 12.421 -0.811 11.201 1.00 39.75 100 GLU A N 1
ATOM 808 C CA . GLU A 1 100 ? 13.542 -0.250 11.963 1.00 39.75 100 GLU A CA 1
ATOM 809 C C . GLU A 1 100 ? 13.326 1.268 11.996 1.00 39.75 100 GLU A C 1
ATOM 811 O O . GLU A 1 100 ? 13.700 1.992 11.077 1.00 39.75 100 GLU A O 1
ATOM 816 N N . PHE A 1 101 ? 12.623 1.740 13.029 1.00 46.47 101 PHE A N 1
ATOM 817 C CA . PHE A 1 101 ? 12.614 3.156 13.385 1.00 46.47 101 PHE A CA 1
ATOM 818 C C . PHE A 1 101 ? 13.998 3.497 13.959 1.00 46.47 101 PHE A C 1
ATOM 820 O O . PHE A 1 101 ? 14.375 2.895 14.966 1.00 46.47 101 PHE A O 1
ATOM 827 N N . PRO A 1 102 ? 14.775 4.422 13.369 1.00 44.44 102 PRO A N 1
ATOM 828 C CA . PRO A 1 102 ? 15.948 4.945 14.048 1.00 44.44 102 PRO A CA 1
ATOM 829 C C . PRO A 1 102 ? 15.479 5.789 15.238 1.00 44.44 102 PRO A C 1
ATOM 831 O O . PRO A 1 102 ? 14.697 6.7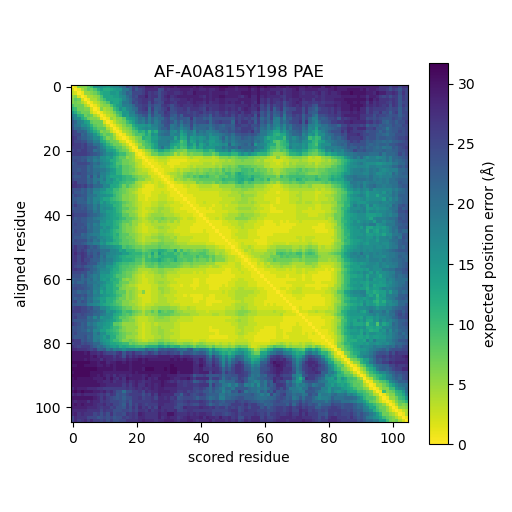27 15.072 1.00 44.44 102 PRO A O 1
ATOM 834 N N . GLU A 1 103 ? 15.942 5.438 16.437 1.00 41.59 103 GLU A N 1
ATOM 835 C CA . GLU A 1 103 ? 15.842 6.301 17.611 1.00 41.59 103 GLU A CA 1
ATOM 836 C C . GLU A 1 103 ? 16.542 7.628 17.292 1.00 41.59 103 GLU A C 1
ATOM 838 O O . GLU A 1 103 ? 17.749 7.673 17.046 1.00 41.59 103 GLU A O 1
ATOM 843 N N . ILE A 1 104 ? 15.765 8.708 17.245 1.00 47.78 104 ILE A N 1
ATOM 844 C CA . ILE A 1 104 ? 16.295 10.068 17.216 1.00 47.78 104 ILE A CA 1
ATOM 845 C C . ILE A 1 104 ? 16.520 10.448 18.683 1.00 47.78 104 ILE A C 1
ATOM 847 O O . ILE A 1 104 ? 15.553 10.652 19.419 1.00 47.78 104 ILE A O 1
ATOM 851 N N . LEU A 1 105 ? 17.793 10.449 19.090 1.00 42.47 105 LEU A N 1
ATOM 852 C CA . LEU A 1 105 ? 18.300 11.074 20.318 1.00 42.47 105 LEU A CA 1
ATOM 853 C C . LEU A 1 105 ? 18.188 12.602 20.244 1.00 42.47 105 LEU A C 1
ATOM 855 O O . LEU A 1 105 ? 18.424 13.154 19.143 1.00 42.47 105 LEU A O 1
#

Sequ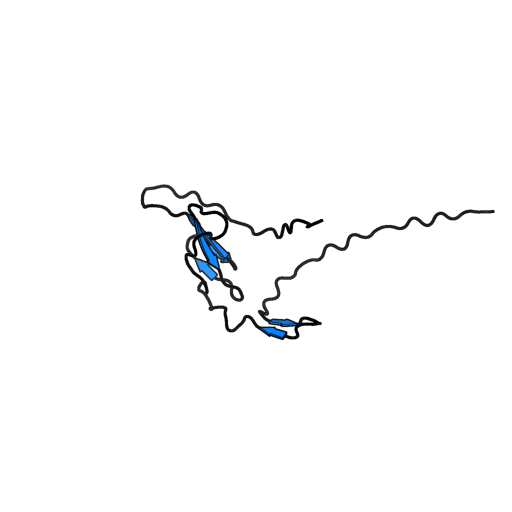ence (105 aa):
MRFTLFLIAFTLTVQECESTKDCKYKDGLFGRIDLTSVGLKNTPAFRNLPSTGQPDIYFYSYNPCYPFNEASCSDVAGCQNRIEMTLSRKRFQKVFWRPEFPEIL